Protein AF-A0A3D0P348-F1 (afdb_monomer_lite)

Sequence (142 aa):
LLILCLSVYAGIASTVIAQPTPVKPTYVEVFTAVWQTVNEKFYDPKFTGVDWKAVGERYRPQVERIRTDAEFLELMQKMLKELPVSHLHISAPRGTGQFGTGVRTYLIDGQAVVVGVPEGSDAQAKGIRIGDILLNPGDESG

Secondary structure (DSSP, 8-state):
-----------------PPPP-PPPPHHHHHHHHHHHHHHH-S-TTGGG--HHHHHHHHHHHHTT--SHHHHHHHHHHHHHTS--TT--------S---S-S-EEEEETTEEEEEE--TT-HHHHTT--TT-EE--TTTT--

Radius of gyration: 26.89 Å; chains: 1; bounding box: 55×86×54 Å

Foldseek 3Di:
DDDDDDDDPPDPPPPPPPDPDPDDDQLLVVLVVVLVCCCVPPPDVCLQVDPSVVLSVVLNVVSVVDDDPVSSQVSVQVSQVSRVDDPDHDDDPPDPPPPDQQFDWDQDPNWTFGQDHDPPGNCVVVVNDGGDTDDDPVPPDD

Structure (mmCIF, N/CA/C/O backbone):
data_AF-A0A3D0P348-F1
#
_entry.id   AF-A0A3D0P348-F1
#
loop_
_atom_site.group_PDB
_atom_site.id
_atom_site.type_symbol
_atom_site.label_atom_id
_atom_site.label_alt_id
_atom_site.label_comp_id
_atom_site.label_asym_id
_atom_site.label_entity_id
_atom_site.label_seq_id
_atom_site.pdbx_PDB_ins_code
_atom_site.Cartn_x
_atom_site.Cartn_y
_atom_site.Cartn_z
_atom_site.occupancy
_atom_site.B_iso_or_equiv
_atom_site.auth_seq_id
_atom_site.auth_comp_id
_atom_site.auth_asym_id
_atom_site.auth_atom_id
_atom_site.pdbx_PDB_model_num
ATOM 1 N N . LEU A 1 1 ? 38.044 59.466 -38.327 1.00 38.47 1 LEU A N 1
ATOM 2 C CA . LEU A 1 1 ? 36.996 58.897 -37.451 1.00 38.47 1 LEU A CA 1
ATOM 3 C C . LEU A 1 1 ? 37.394 57.462 -37.107 1.00 38.47 1 LEU A C 1
ATOM 5 O O . LEU A 1 1 ? 37.366 56.625 -37.995 1.00 38.47 1 LEU A O 1
ATOM 9 N N . LEU A 1 2 ? 37.831 57.200 -35.872 1.00 35.53 2 LEU A N 1
ATOM 10 C CA . LEU A 1 2 ? 38.192 55.870 -35.357 1.00 35.53 2 LEU A CA 1
ATOM 11 C C . LEU A 1 2 ? 37.349 55.644 -34.095 1.00 35.53 2 LEU A C 1
ATOM 13 O O . LEU A 1 2 ? 37.570 56.314 -33.090 1.00 35.53 2 LEU A O 1
ATOM 17 N N . ILE A 1 3 ? 36.342 54.772 -34.174 1.00 45.84 3 ILE A N 1
ATOM 18 C CA . ILE A 1 3 ? 35.498 54.390 -33.034 1.00 45.84 3 ILE A CA 1
ATOM 19 C C . ILE A 1 3 ? 36.077 53.090 -32.468 1.00 45.84 3 ILE A C 1
ATOM 21 O O . ILE A 1 3 ? 35.918 52.023 -33.055 1.00 45.84 3 ILE A O 1
ATOM 25 N N . LEU A 1 4 ? 36.794 53.197 -31.348 1.00 44.00 4 LEU A N 1
ATOM 26 C CA . LEU A 1 4 ? 37.248 52.063 -30.543 1.00 44.00 4 LEU A CA 1
ATOM 27 C C . LEU A 1 4 ? 36.061 51.553 -29.718 1.00 44.00 4 LEU A C 1
ATOM 29 O O . LEU A 1 4 ? 35.641 52.186 -28.753 1.00 44.00 4 LEU A O 1
ATOM 33 N N . CYS A 1 5 ? 35.506 50.417 -30.129 1.00 47.59 5 CYS A N 1
ATOM 34 C CA . CYS A 1 5 ? 34.450 49.716 -29.413 1.00 47.59 5 CYS A CA 1
ATOM 35 C C . CYS A 1 5 ? 35.105 48.783 -28.380 1.00 47.59 5 CYS A C 1
ATOM 37 O O . CYS A 1 5 ? 35.587 47.709 -28.734 1.00 47.59 5 CYS A O 1
ATOM 39 N N . LEU A 1 6 ? 35.188 49.209 -27.115 1.00 49.28 6 LEU A N 1
ATOM 40 C CA . LEU A 1 6 ? 35.625 48.350 -26.011 1.00 49.28 6 LEU A CA 1
ATOM 41 C C . LEU A 1 6 ? 34.390 47.678 -25.396 1.00 49.28 6 LEU A C 1
ATOM 43 O O . LEU A 1 6 ? 33.687 48.259 -24.572 1.00 49.28 6 LEU A O 1
ATOM 47 N N . SER A 1 7 ? 34.100 46.450 -25.814 1.00 54.34 7 SER A N 1
ATOM 48 C CA . SER A 1 7 ? 33.080 45.609 -25.190 1.00 54.34 7 SER A CA 1
ATOM 49 C C . SER A 1 7 ? 33.646 44.972 -23.920 1.00 54.34 7 SER A C 1
ATOM 51 O O . SER A 1 7 ? 34.431 44.026 -23.988 1.00 54.34 7 SER A O 1
ATOM 53 N N . VAL A 1 8 ? 33.248 45.480 -22.754 1.00 55.81 8 VAL A N 1
ATOM 54 C CA . VAL A 1 8 ? 33.482 44.810 -21.468 1.00 55.81 8 VAL A CA 1
ATOM 55 C C . VAL A 1 8 ? 32.550 43.602 -21.397 1.00 55.81 8 VAL A C 1
ATOM 57 O O . VAL A 1 8 ? 31.342 43.747 -21.231 1.00 55.81 8 VAL A O 1
ATOM 60 N N . TYR A 1 9 ? 33.103 42.400 -21.546 1.00 52.94 9 TYR A N 1
ATOM 61 C CA . TYR A 1 9 ? 32.372 41.158 -21.309 1.00 52.94 9 TYR A CA 1
ATOM 62 C C . TYR A 1 9 ? 32.375 40.879 -19.801 1.00 52.94 9 TYR A C 1
ATOM 64 O O . TYR A 1 9 ? 33.332 40.338 -19.251 1.00 52.94 9 TYR A O 1
ATOM 72 N N . ALA A 1 10 ? 31.317 41.302 -19.109 1.00 59.34 10 ALA A N 1
ATOM 73 C CA . ALA A 1 10 ? 31.067 40.886 -17.735 1.00 59.34 10 ALA A CA 1
ATOM 74 C C . ALA A 1 10 ? 30.602 39.423 -17.755 1.00 59.34 10 ALA A C 1
ATOM 76 O O . ALA A 1 10 ? 29.451 39.124 -18.070 1.00 59.34 10 ALA A O 1
ATOM 77 N N . GLY A 1 11 ? 31.522 38.500 -17.472 1.00 55.28 11 GLY A N 1
ATOM 78 C CA . GLY A 1 11 ? 31.206 37.088 -17.304 1.00 55.28 11 GLY A CA 1
ATOM 79 C C . GLY A 1 11 ? 30.288 36.894 -16.101 1.00 55.28 11 GLY A C 1
ATOM 80 O O . GLY A 1 11 ? 30.728 36.976 -14.958 1.00 55.28 11 GLY A O 1
ATOM 81 N N . ILE A 1 12 ? 29.009 36.625 -16.354 1.00 63.09 12 ILE A N 1
ATOM 82 C CA . ILE A 1 12 ? 28.095 36.079 -15.351 1.00 63.09 12 ILE A CA 1
ATOM 83 C C . ILE A 1 12 ? 28.554 34.657 -15.019 1.00 63.09 12 ILE A C 1
ATOM 85 O O . ILE A 1 12 ? 28.295 33.707 -15.757 1.00 63.09 12 ILE A O 1
ATOM 89 N N . ALA A 1 13 ? 29.277 34.509 -13.910 1.00 60.94 13 ALA A N 1
ATOM 90 C CA . ALA A 1 13 ? 29.540 33.205 -13.325 1.00 60.94 13 ALA A CA 1
ATOM 91 C C . ALA A 1 13 ? 28.189 32.596 -12.925 1.00 60.94 13 ALA A C 1
ATOM 93 O O . ALA A 1 13 ? 27.568 33.015 -11.951 1.00 60.94 13 ALA A O 1
ATOM 94 N N . SER A 1 14 ? 27.701 31.638 -13.713 1.00 60.50 14 SER A N 1
ATOM 95 C CA . SER A 1 14 ? 26.516 30.865 -13.352 1.00 60.50 14 SER A CA 1
ATOM 96 C C . SER A 1 14 ? 26.878 29.998 -12.154 1.00 60.50 14 SER A C 1
ATOM 98 O O . SER A 1 14 ? 27.567 28.989 -12.290 1.00 60.50 14 SER A O 1
ATOM 100 N N . THR A 1 15 ? 26.457 30.407 -10.960 1.00 66.88 15 THR A N 1
ATOM 101 C CA . THR A 1 15 ? 26.541 29.551 -9.781 1.00 66.88 15 THR A CA 1
ATOM 102 C C . THR A 1 15 ? 25.587 28.382 -9.989 1.00 66.88 15 THR A C 1
ATOM 104 O O . THR A 1 15 ? 24.370 28.533 -9.904 1.00 66.88 15 THR A O 1
ATOM 107 N N . VAL A 1 16 ? 26.141 27.205 -10.276 1.00 65.50 16 VAL A N 1
ATOM 108 C CA . VAL A 1 16 ? 25.404 25.945 -10.191 1.00 65.50 16 VAL A CA 1
ATOM 109 C C . VAL A 1 16 ? 25.078 25.733 -8.716 1.00 65.50 16 VAL A C 1
ATOM 111 O O . VAL A 1 16 ? 25.933 25.328 -7.932 1.00 65.50 16 VAL A O 1
ATOM 114 N N . ILE A 1 17 ? 23.849 26.054 -8.315 1.00 70.62 17 ILE A N 1
ATOM 115 C CA . ILE A 1 17 ? 23.327 25.630 -7.017 1.00 70.62 17 ILE A CA 1
ATOM 116 C C . ILE A 1 17 ? 23.205 24.110 -7.110 1.00 70.62 17 ILE A C 1
ATOM 118 O O . ILE A 1 17 ? 22.385 23.596 -7.873 1.00 70.62 17 ILE A O 1
ATOM 122 N N . ALA A 1 18 ? 24.061 23.386 -6.388 1.00 60.81 18 ALA A N 1
ATOM 123 C CA . ALA A 1 18 ? 23.933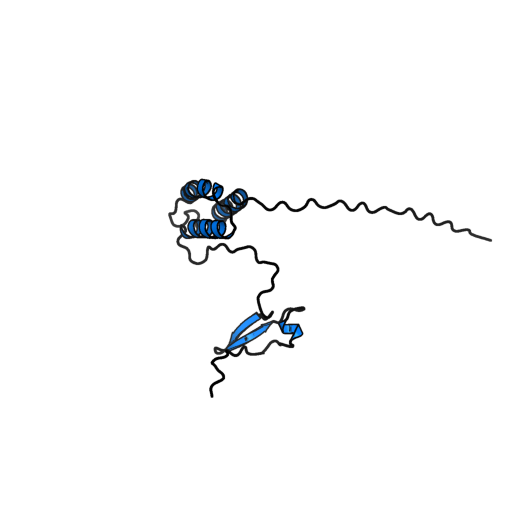 21.943 -6.253 1.00 60.81 18 ALA A CA 1
ATOM 124 C C . ALA A 1 18 ? 22.533 21.644 -5.703 1.00 60.81 18 ALA A C 1
ATOM 126 O O . ALA A 1 18 ? 22.188 22.082 -4.604 1.00 60.81 18 ALA A O 1
ATOM 127 N N . GLN A 1 19 ? 21.704 20.951 -6.485 1.00 48.75 19 GLN A N 1
ATOM 128 C CA . GLN A 1 19 ? 20.404 20.513 -5.992 1.00 48.75 19 GLN A CA 1
ATOM 129 C C . GLN A 1 19 ? 20.644 19.531 -4.836 1.00 48.75 19 GLN A C 1
ATOM 131 O O . GLN A 1 19 ? 21.493 18.643 -4.981 1.00 48.75 19 GLN A O 1
ATOM 136 N N . PRO A 1 20 ? 19.948 19.671 -3.692 1.00 62.38 20 PRO A N 1
ATOM 137 C CA . PRO A 1 20 ? 20.036 18.682 -2.630 1.00 62.38 20 PRO A CA 1
ATOM 138 C C . PRO A 1 20 ? 19.655 17.320 -3.210 1.00 62.38 20 PRO A C 1
ATOM 140 O O . PRO A 1 20 ? 18.666 17.197 -3.937 1.00 62.38 20 PRO A O 1
ATOM 143 N N . THR A 1 21 ? 20.459 16.297 -2.929 1.00 52.97 21 THR A N 1
ATOM 144 C CA . THR A 1 21 ? 20.140 14.936 -3.351 1.00 52.97 21 THR A CA 1
ATOM 145 C C . THR A 1 21 ? 18.784 14.547 -2.760 1.00 52.97 21 THR A C 1
ATOM 147 O O . THR A 1 21 ? 18.573 14.740 -1.559 1.00 52.97 21 THR A O 1
ATOM 150 N N . PRO A 1 22 ? 17.840 14.022 -3.563 1.00 65.62 22 PRO A N 1
ATOM 151 C CA . PRO A 1 22 ? 16.558 13.591 -3.032 1.00 65.62 22 PRO A CA 1
ATOM 152 C C . PRO A 1 22 ? 16.806 12.467 -2.024 1.00 65.62 22 PRO A C 1
ATOM 154 O O . PRO A 1 22 ? 17.296 11.390 -2.373 1.00 65.62 22 PRO A O 1
ATOM 157 N N . VAL A 1 23 ? 16.504 12.739 -0.756 1.00 75.69 23 VAL A N 1
ATOM 158 C CA . VAL A 1 23 ? 16.551 11.739 0.310 1.00 75.69 23 VAL A CA 1
ATOM 159 C C . VAL A 1 23 ? 15.461 10.716 0.011 1.00 75.69 23 VAL A C 1
ATOM 161 O O . VAL A 1 23 ? 14.298 11.076 -0.173 1.00 75.69 23 VAL A O 1
ATOM 164 N N . LYS A 1 24 ? 15.832 9.435 -0.079 1.00 79.00 24 LYS A N 1
ATOM 165 C CA . LYS A 1 24 ? 14.839 8.366 -0.214 1.00 79.00 24 LYS A CA 1
ATOM 166 C C . LYS A 1 24 ? 13.970 8.342 1.050 1.00 79.00 24 LYS A C 1
ATOM 168 O O . LYS A 1 24 ? 14.544 8.313 2.139 1.00 79.00 24 LYS A O 1
ATOM 173 N N . PRO A 1 25 ? 12.633 8.326 0.924 1.00 86.06 25 PRO A N 1
ATOM 174 C CA . PRO A 1 25 ? 11.764 8.231 2.086 1.00 86.06 25 PRO A CA 1
ATOM 175 C C . PRO A 1 25 ? 11.977 6.891 2.794 1.00 86.06 25 PRO A C 1
ATOM 177 O O . PRO A 1 25 ? 12.250 5.863 2.168 1.00 86.06 25 PRO A O 1
ATOM 180 N N . THR A 1 26 ? 11.834 6.906 4.110 1.00 93.56 26 THR A N 1
ATOM 181 C CA . THR A 1 26 ? 11.815 5.709 4.947 1.00 93.56 26 THR A CA 1
ATOM 182 C C . THR A 1 26 ? 10.554 4.882 4.687 1.00 93.56 26 THR A C 1
ATOM 184 O O . THR A 1 26 ? 9.522 5.400 4.253 1.00 93.56 26 THR A O 1
ATOM 187 N N . TYR A 1 27 ? 10.582 3.590 5.027 1.00 94.56 27 TYR A N 1
ATOM 188 C CA . TYR A 1 27 ? 9.390 2.741 4.924 1.00 94.56 27 TYR A CA 1
ATOM 189 C C . TYR A 1 27 ? 8.211 3.256 5.759 1.00 94.56 27 TYR A C 1
ATOM 191 O O . TYR A 1 27 ? 7.065 3.117 5.341 1.00 94.56 27 TYR A O 1
ATOM 199 N N . VAL A 1 28 ? 8.474 3.888 6.907 1.00 96.19 28 VAL A N 1
ATOM 200 C CA . VAL A 1 28 ? 7.432 4.476 7.765 1.00 96.19 28 VAL A CA 1
ATOM 201 C C . VAL A 1 28 ? 6.748 5.656 7.075 1.00 96.19 28 VAL A C 1
ATOM 203 O O . VAL A 1 28 ? 5.520 5.766 7.117 1.00 96.19 28 VAL A O 1
ATOM 206 N N . GLU A 1 29 ? 7.513 6.514 6.400 1.00 94.00 29 GLU A N 1
ATOM 207 C CA . GLU A 1 29 ? 6.964 7.635 5.629 1.00 94.00 29 GLU A CA 1
ATOM 208 C C . GLU A 1 29 ? 6.128 7.136 4.446 1.00 94.00 29 GLU A C 1
ATOM 210 O O . GLU A 1 29 ? 5.002 7.597 4.255 1.00 94.00 29 GLU A O 1
ATOM 215 N N . VAL A 1 30 ? 6.624 6.139 3.701 1.00 94.12 30 VAL A N 1
ATOM 216 C CA . VAL A 1 30 ? 5.879 5.551 2.575 1.00 94.12 30 VAL A CA 1
ATOM 217 C C . VAL A 1 30 ? 4.602 4.857 3.059 1.00 94.12 30 VAL A C 1
ATOM 219 O O . VAL A 1 30 ? 3.538 5.070 2.480 1.00 94.12 30 VAL A O 1
ATOM 222 N N . PHE A 1 31 ? 4.672 4.073 4.138 1.00 97.00 31 PHE A N 1
ATOM 223 C CA . PHE A 1 31 ? 3.496 3.460 4.761 1.00 97.00 31 PHE A CA 1
ATOM 224 C C . PHE A 1 31 ? 2.452 4.512 5.137 1.00 97.00 31 PHE A C 1
ATOM 226 O O . PHE A 1 31 ? 1.280 4.368 4.791 1.00 97.00 31 PHE A O 1
ATOM 233 N N . THR A 1 32 ? 2.881 5.579 5.817 1.00 97.19 32 THR A N 1
ATOM 234 C CA . THR A 1 32 ? 1.989 6.649 6.278 1.00 97.19 32 THR A CA 1
ATOM 235 C C . THR A 1 32 ? 1.298 7.316 5.096 1.00 97.19 32 THR A C 1
ATOM 237 O O . THR A 1 32 ? 0.076 7.462 5.108 1.00 97.19 32 THR A O 1
ATOM 240 N N . ALA A 1 33 ? 2.057 7.637 4.046 1.00 95.56 33 ALA A N 1
ATOM 241 C CA . ALA A 1 33 ? 1.522 8.234 2.832 1.00 95.56 33 ALA A CA 1
ATOM 242 C C . ALA A 1 33 ? 0.499 7.321 2.140 1.00 95.56 33 ALA A C 1
ATOM 244 O O . ALA A 1 33 ? -0.578 7.785 1.764 1.00 95.56 33 ALA A O 1
ATOM 245 N N . VAL A 1 34 ? 0.787 6.022 1.999 1.00 95.38 34 VAL A N 1
ATOM 246 C CA . VAL A 1 34 ? -0.148 5.077 1.368 1.00 95.38 34 VAL A CA 1
ATOM 247 C C . VAL A 1 34 ? -1.407 4.897 2.215 1.00 95.38 34 VAL A C 1
ATOM 249 O O . VAL A 1 34 ? -2.510 4.988 1.679 1.00 95.38 34 VAL A O 1
ATOM 252 N N . TRP A 1 35 ? -1.269 4.683 3.526 1.00 97.25 35 TRP A N 1
ATOM 253 C CA . TRP A 1 35 ? -2.416 4.515 4.421 1.00 97.25 35 TRP A CA 1
ATOM 254 C C . TRP A 1 35 ? -3.332 5.746 4.404 1.00 97.25 35 TRP A C 1
ATOM 256 O O . TRP A 1 35 ? -4.552 5.601 4.291 1.00 97.25 35 TRP A O 1
ATOM 266 N N . GLN A 1 36 ? -2.748 6.949 4.435 1.00 97.06 36 GLN A N 1
ATOM 267 C CA . GLN A 1 36 ? -3.487 8.207 4.346 1.00 97.06 36 GLN A CA 1
ATOM 268 C C . GLN A 1 36 ? -4.128 8.395 2.966 1.00 97.06 36 GLN A C 1
ATOM 270 O O . GLN A 1 36 ? -5.285 8.795 2.880 1.00 97.06 36 GLN A O 1
ATOM 275 N N . THR A 1 37 ? -3.424 8.044 1.888 1.00 95.44 37 THR A N 1
ATOM 276 C CA . THR A 1 37 ? -3.976 8.116 0.527 1.00 95.44 37 THR A CA 1
ATOM 277 C C . THR A 1 37 ? -5.212 7.236 0.396 1.00 95.44 37 THR A C 1
ATOM 279 O O . THR A 1 37 ? -6.231 7.687 -0.119 1.00 95.44 37 THR A O 1
ATOM 282 N N . VAL A 1 38 ? -5.162 6.000 0.901 1.00 94.94 38 VAL A N 1
ATOM 283 C CA . VAL A 1 38 ? -6.342 5.126 0.934 1.00 94.94 38 VAL A CA 1
ATOM 284 C C . VAL A 1 38 ? -7.428 5.749 1.810 1.00 94.94 38 VAL A C 1
ATOM 286 O O . VAL A 1 38 ? -8.569 5.839 1.376 1.00 94.94 38 VAL A O 1
ATOM 289 N N . ASN A 1 39 ? -7.078 6.270 2.988 1.00 95.81 39 ASN A N 1
ATOM 290 C CA . ASN A 1 39 ? -8.043 6.906 3.883 1.00 95.81 39 ASN A CA 1
ATOM 291 C C . ASN A 1 39 ? -8.799 8.082 3.227 1.00 95.81 39 ASN A C 1
ATOM 293 O O . ASN A 1 39 ? -9.980 8.282 3.487 1.00 95.81 39 ASN A O 1
ATOM 297 N N . GLU A 1 40 ? -8.124 8.864 2.386 1.00 95.50 40 GLU A N 1
ATOM 298 C CA . GLU A 1 40 ? -8.686 10.061 1.750 1.00 95.50 40 GLU A CA 1
ATOM 299 C C . GLU A 1 40 ? -9.338 9.802 0.387 1.00 95.50 40 GLU A C 1
ATOM 301 O O . GLU A 1 40 ? -10.195 10.578 -0.037 1.00 95.50 40 GLU A O 1
ATOM 306 N N . LYS A 1 41 ? -8.879 8.779 -0.344 1.00 93.81 41 LYS A N 1
ATOM 307 C CA . LYS A 1 41 ? -9.225 8.569 -1.761 1.00 93.81 41 LYS A CA 1
ATOM 308 C C . LYS A 1 41 ? -9.990 7.280 -2.028 1.00 93.81 41 LYS A C 1
ATOM 310 O O . LYS A 1 41 ? -10.409 7.070 -3.166 1.00 93.81 41 LYS A O 1
ATOM 315 N N . PHE A 1 42 ? -10.160 6.408 -1.037 1.00 93.25 42 PHE A N 1
ATOM 316 C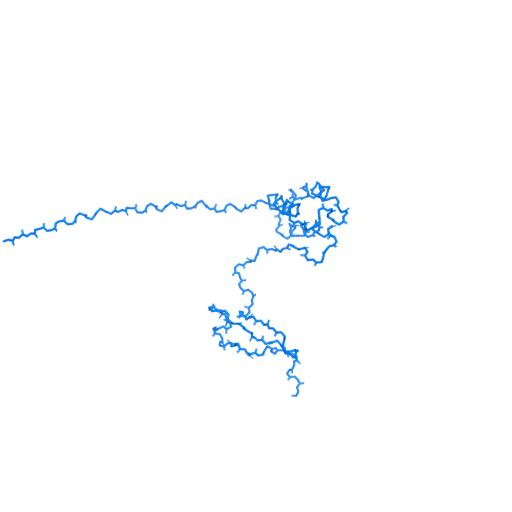 CA . PHE A 1 42 ? -10.957 5.201 -1.222 1.00 93.25 42 PHE A CA 1
ATOM 317 C C . PHE A 1 42 ? -12.420 5.564 -1.513 1.00 93.25 42 PHE A C 1
ATOM 319 O O . PHE A 1 42 ? -12.990 6.455 -0.888 1.00 93.25 42 PHE A O 1
ATOM 326 N N . TYR A 1 43 ? -13.013 4.902 -2.508 1.00 89.94 43 TYR A N 1
ATOM 327 C CA . TYR A 1 43 ? -14.302 5.310 -3.079 1.00 89.94 43 TYR A CA 1
ATOM 328 C C . TYR A 1 43 ? -15.483 5.117 -2.117 1.00 89.94 43 TYR A C 1
ATOM 330 O O . TYR A 1 43 ? -16.470 5.846 -2.202 1.00 89.94 43 TYR A O 1
ATOM 338 N N . ASP A 1 44 ? -15.399 4.121 -1.232 1.00 91.75 44 ASP A N 1
ATOM 339 C CA . ASP A 1 44 ? -16.416 3.841 -0.227 1.00 91.75 44 ASP A CA 1
ATOM 340 C C . ASP A 1 44 ? -15.961 4.398 1.129 1.00 91.75 44 ASP A C 1
ATOM 342 O O . ASP A 1 44 ? -15.047 3.838 1.735 1.00 91.75 44 ASP A O 1
ATOM 346 N N . PRO A 1 45 ? -16.610 5.444 1.668 1.00 91.00 45 PRO A N 1
ATOM 347 C CA . PRO A 1 45 ? -16.226 6.030 2.952 1.00 91.00 45 PRO A CA 1
ATOM 348 C C . PRO A 1 45 ? -16.370 5.061 4.136 1.00 91.00 45 PRO A C 1
ATOM 350 O O . PRO A 1 45 ? -15.841 5.331 5.212 1.00 91.00 45 PRO A O 1
ATOM 353 N N . LYS A 1 46 ? -17.089 3.9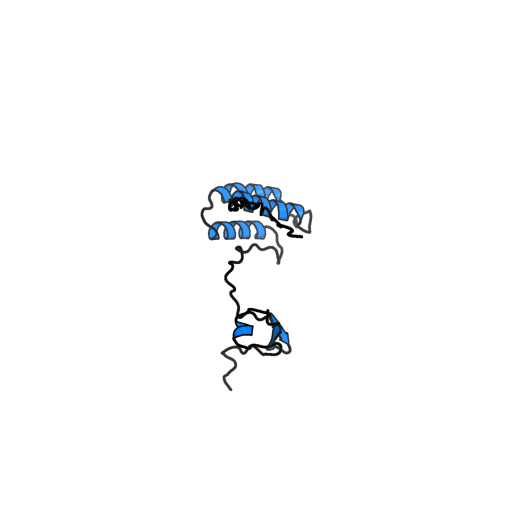42 3.970 1.00 92.12 46 LYS A N 1
ATOM 354 C CA . LYS A 1 46 ? -17.204 2.887 4.987 1.00 92.12 46 LYS A CA 1
ATOM 355 C C . LYS A 1 46 ? -16.149 1.795 4.841 1.00 92.12 46 LYS A C 1
ATOM 357 O O . LYS A 1 46 ? -16.200 0.829 5.599 1.00 92.12 46 LYS A O 1
ATOM 362 N N . PHE A 1 47 ? -15.247 1.904 3.864 1.00 94.12 47 PHE A N 1
ATOM 363 C CA . PHE A 1 47 ? -14.220 0.903 3.577 1.00 94.12 47 PHE A CA 1
ATOM 364 C C . PHE A 1 47 ? -14.796 -0.513 3.463 1.00 94.12 47 PHE A C 1
ATOM 366 O O . PHE A 1 47 ? -14.207 -1.477 3.947 1.00 94.12 47 PHE A O 1
ATOM 373 N N . THR A 1 48 ? -15.990 -0.661 2.880 1.00 92.12 48 THR A N 1
ATOM 374 C CA . THR A 1 48 ? -16.722 -1.934 2.774 1.00 92.12 48 THR A CA 1
ATOM 375 C C . THR A 1 48 ? -16.978 -2.634 4.121 1.00 92.12 48 THR A C 1
ATOM 377 O O . THR A 1 48 ? -17.111 -3.853 4.185 1.00 92.12 48 THR A O 1
ATOM 380 N N . GLY A 1 49 ? -17.058 -1.863 5.212 1.00 93.25 49 GLY A N 1
ATOM 381 C CA . GLY A 1 49 ? -17.252 -2.359 6.579 1.00 93.25 49 GLY A CA 1
ATOM 382 C C . GLY A 1 49 ? -15.957 -2.638 7.349 1.00 93.25 49 GLY A C 1
ATOM 383 O O . GLY A 1 49 ? -16.023 -3.082 8.494 1.00 93.25 49 GLY A O 1
ATOM 384 N N . VAL A 1 50 ? -14.791 -2.374 6.756 1.00 96.44 50 VAL A N 1
ATOM 385 C CA . VAL A 1 50 ? -13.483 -2.539 7.401 1.00 96.44 50 VAL A CA 1
ATOM 386 C C . VAL A 1 50 ? -13.149 -1.304 8.235 1.00 96.44 50 VAL A C 1
ATOM 388 O O . VAL A 1 50 ? -13.239 -0.175 7.760 1.00 96.44 50 VAL A O 1
ATOM 391 N N . ASP A 1 51 ? -12.689 -1.495 9.472 1.00 96.88 51 ASP A N 1
ATOM 392 C CA . ASP A 1 51 ? -12.121 -0.398 10.261 1.00 96.88 51 ASP A CA 1
ATOM 393 C C . ASP A 1 51 ? -10.704 -0.075 9.763 1.00 96.88 51 ASP A C 1
ATOM 395 O O . ASP A 1 51 ? -9.699 -0.627 10.224 1.00 96.88 51 ASP A O 1
ATOM 399 N N . TRP A 1 52 ? -10.622 0.826 8.782 1.00 97.19 52 TRP A N 1
ATOM 400 C CA . TRP A 1 52 ? -9.352 1.223 8.174 1.00 97.19 52 TRP A CA 1
ATOM 401 C C . TRP A 1 52 ? -8.381 1.877 9.165 1.00 97.19 52 TRP A C 1
ATOM 403 O O . TRP A 1 52 ? -7.156 1.764 9.024 1.00 97.19 52 TRP A O 1
ATOM 413 N N . LYS A 1 53 ? -8.911 2.518 10.212 1.00 97.38 53 LYS A N 1
ATOM 414 C CA . LYS A 1 53 ? -8.097 3.099 11.276 1.00 97.38 53 LYS A CA 1
ATOM 415 C C . LYS A 1 53 ? -7.431 2.002 12.100 1.00 97.38 53 LYS A C 1
ATOM 417 O O . LYS A 1 53 ? -6.208 2.021 12.250 1.00 97.38 53 LYS A O 1
ATOM 422 N N . ALA A 1 54 ? -8.202 1.010 12.539 1.00 97.94 54 ALA A N 1
ATOM 423 C CA . ALA A 1 54 ? -7.668 -0.146 13.254 1.00 97.94 54 ALA A CA 1
ATOM 424 C C . ALA A 1 54 ? -6.672 -0.949 12.395 1.00 97.94 54 ALA A C 1
ATOM 426 O O . ALA A 1 54 ? -5.676 -1.461 12.909 1.00 97.94 54 ALA A O 1
ATOM 427 N N . VAL A 1 55 ? -6.883 -1.039 11.075 1.00 97.94 55 VAL A N 1
ATOM 428 C CA . VAL A 1 55 ? -5.886 -1.617 10.154 1.00 97.94 55 VAL A CA 1
ATOM 429 C C . VAL A 1 55 ? -4.567 -0.841 10.240 1.00 97.94 55 VAL A C 1
ATOM 431 O O . VAL A 1 55 ? -3.528 -1.442 10.505 1.00 97.94 55 VAL A O 1
ATOM 434 N N . GLY A 1 56 ? -4.589 0.487 10.107 1.00 97.19 56 GLY A N 1
ATOM 435 C CA . GLY A 1 56 ? -3.378 1.309 10.216 1.00 97.19 56 GLY A CA 1
ATOM 436 C C . GLY A 1 56 ? -2.638 1.128 11.545 1.00 97.19 56 GLY A C 1
ATOM 437 O O . GLY A 1 56 ? -1.415 0.975 11.556 1.00 97.19 56 GLY A O 1
ATOM 438 N N . GLU A 1 57 ? -3.371 1.083 12.659 1.00 97.81 57 GLU A N 1
ATOM 439 C CA . GLU A 1 57 ? -2.816 0.881 14.005 1.00 97.81 57 GLU A CA 1
ATOM 440 C C . GLU A 1 57 ? -2.145 -0.494 14.169 1.00 97.81 57 GLU A C 1
ATOM 442 O O . GLU A 1 57 ? -1.075 -0.586 14.773 1.00 97.81 57 GLU A O 1
ATOM 447 N N . ARG A 1 58 ? -2.710 -1.556 13.574 1.00 98.06 58 ARG A N 1
ATOM 448 C CA . ARG A 1 58 ? -2.126 -2.911 13.607 1.00 98.06 58 ARG A CA 1
ATOM 449 C C . ARG A 1 58 ? -0.843 -3.032 12.783 1.00 98.06 58 ARG A C 1
ATOM 451 O O . ARG A 1 58 ? 0.068 -3.765 13.174 1.00 98.06 58 ARG A O 1
ATOM 458 N N . TYR A 1 59 ? -0.771 -2.360 11.634 1.00 98.06 59 TYR A N 1
ATOM 459 C CA . TYR A 1 59 ? 0.346 -2.518 10.692 1.00 98.06 59 TYR A CA 1
ATOM 460 C C . TYR A 1 59 ? 1.503 -1.543 10.953 1.00 98.06 59 TYR A C 1
ATOM 462 O O . TYR A 1 59 ? 2.655 -1.904 10.713 1.00 98.06 59 TYR A O 1
ATOM 470 N N . ARG A 1 60 ? 1.243 -0.355 11.516 1.00 97.00 60 ARG A N 1
ATOM 471 C CA . ARG A 1 60 ? 2.274 0.659 11.806 1.00 97.00 60 ARG A CA 1
ATOM 472 C C . ARG A 1 60 ? 3.497 0.126 12.580 1.00 97.00 60 ARG A C 1
ATOM 474 O O . ARG A 1 60 ? 4.603 0.307 12.075 1.00 97.00 60 ARG A O 1
ATOM 481 N N . PRO A 1 61 ? 3.362 -0.585 13.720 1.00 97.38 61 PRO A N 1
ATOM 482 C CA . PRO A 1 61 ? 4.529 -1.104 14.445 1.00 97.38 61 PRO A CA 1
ATOM 483 C C . PRO A 1 61 ? 5.271 -2.229 13.701 1.00 97.38 61 PRO A C 1
ATOM 485 O O . PRO A 1 61 ? 6.409 -2.552 14.036 1.00 97.38 61 PRO A O 1
ATOM 488 N N . GLN A 1 62 ? 4.651 -2.856 12.695 1.00 97.81 62 GLN A N 1
ATOM 489 C CA . GLN A 1 62 ? 5.303 -3.895 11.891 1.00 97.81 62 GLN A CA 1
ATOM 490 C C . GLN A 1 62 ? 6.282 -3.278 10.885 1.00 97.81 62 GLN A C 1
ATOM 492 O O . GLN A 1 62 ? 7.356 -3.836 10.668 1.00 97.81 62 GLN A O 1
ATOM 497 N N . VAL A 1 63 ? 5.953 -2.101 10.336 1.00 96.25 63 VAL A N 1
ATOM 498 C CA . VAL A 1 63 ? 6.800 -1.368 9.376 1.00 96.25 63 VAL A CA 1
ATOM 499 C C . VAL A 1 63 ? 8.155 -1.003 9.981 1.00 96.25 63 VAL A C 1
ATOM 501 O O . VAL A 1 63 ? 9.174 -1.059 9.299 1.00 96.25 63 VAL A O 1
ATOM 504 N N . GLU A 1 64 ? 8.201 -0.700 11.279 1.00 94.00 64 GLU A N 1
ATOM 505 C CA . GLU A 1 64 ? 9.435 -0.332 11.992 1.00 94.00 64 GLU A CA 1
ATOM 506 C C . GLU A 1 64 ? 10.486 -1.455 12.013 1.00 94.00 64 GLU A C 1
ATOM 508 O O . GLU A 1 64 ? 11.682 -1.207 12.206 1.00 94.00 64 GLU A O 1
ATOM 513 N N . ARG A 1 65 ? 10.059 -2.704 11.796 1.00 95.06 65 ARG A N 1
ATOM 514 C CA . ARG A 1 65 ? 10.927 -3.891 11.783 1.00 95.06 65 ARG A CA 1
ATOM 515 C C . ARG A 1 65 ? 11.427 -4.253 10.387 1.00 95.06 65 ARG A C 1
ATOM 517 O O . ARG A 1 65 ? 12.341 -5.061 10.282 1.00 95.06 65 ARG A O 1
ATOM 524 N N . ILE A 1 66 ? 10.864 -3.645 9.346 1.00 93.44 66 ILE A N 1
ATOM 525 C CA . ILE A 1 66 ? 11.185 -3.936 7.949 1.00 93.44 66 ILE A CA 1
ATOM 526 C C . ILE A 1 66 ? 12.579 -3.414 7.605 1.00 93.44 66 ILE A C 1
ATOM 528 O O . ILE A 1 66 ? 12.973 -2.321 8.031 1.00 93.44 66 ILE A O 1
ATOM 532 N N . ARG A 1 67 ? 13.343 -4.207 6.852 1.00 91.00 67 ARG A N 1
ATOM 533 C CA . ARG A 1 67 ? 14.716 -3.871 6.445 1.00 91.00 67 ARG A CA 1
ATOM 534 C C . ARG A 1 67 ? 14.926 -3.956 4.938 1.00 91.00 67 ARG A C 1
ATOM 536 O O . ARG A 1 67 ? 15.955 -3.482 4.464 1.00 91.00 67 ARG A O 1
ATOM 543 N N . THR A 1 68 ? 13.972 -4.518 4.197 1.00 87.81 68 THR A N 1
ATOM 544 C CA . THR A 1 68 ? 14.085 -4.708 2.747 1.00 87.81 68 THR A CA 1
ATOM 545 C C . THR A 1 68 ? 12.829 -4.281 1.988 1.00 87.81 68 THR A C 1
ATOM 547 O O . THR A 1 68 ? 11.717 -4.292 2.520 1.00 87.81 68 THR A O 1
ATOM 550 N N . ASP A 1 69 ? 12.999 -3.956 0.701 1.00 86.75 69 ASP A N 1
ATOM 551 C CA . ASP A 1 69 ? 11.892 -3.568 -0.181 1.00 86.75 69 ASP A CA 1
ATOM 552 C C . ASP A 1 69 ? 10.892 -4.715 -0.379 1.00 86.75 69 ASP A C 1
ATOM 554 O O . ASP A 1 69 ? 9.689 -4.479 -0.470 1.00 86.75 69 ASP A O 1
ATOM 558 N N . ALA A 1 70 ? 11.374 -5.961 -0.419 1.00 85.38 70 ALA A N 1
ATOM 559 C CA . ALA A 1 70 ? 10.528 -7.143 -0.560 1.00 85.38 70 ALA A CA 1
ATOM 560 C C . ALA A 1 70 ? 9.603 -7.316 0.655 1.00 85.38 70 ALA A C 1
ATOM 562 O O . ALA A 1 70 ? 8.387 -7.408 0.494 1.00 85.38 70 ALA A O 1
ATOM 563 N N . GLU A 1 71 ? 10.162 -7.261 1.867 1.00 90.56 71 GLU A N 1
ATOM 564 C CA . GLU A 1 71 ? 9.391 -7.304 3.114 1.00 90.56 71 GLU A CA 1
ATOM 565 C C . GLU A 1 71 ? 8.378 -6.152 3.192 1.00 90.56 71 GLU A C 1
ATOM 567 O O . GLU A 1 71 ? 7.231 -6.353 3.598 1.00 90.56 71 GLU A O 1
ATOM 572 N N . PHE A 1 72 ? 8.780 -4.946 2.770 1.00 93.94 72 PHE A N 1
ATOM 573 C CA . PHE A 1 72 ? 7.887 -3.7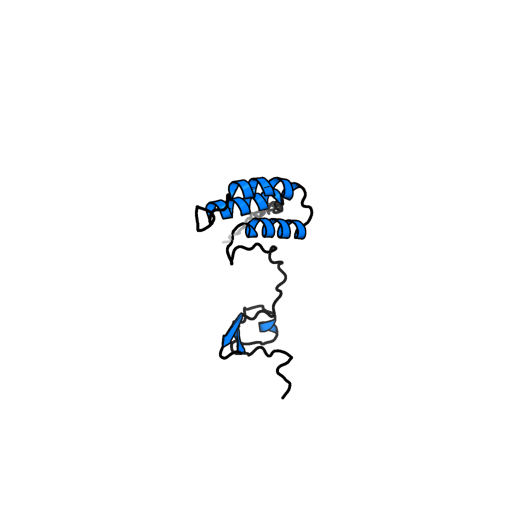91 2.732 1.00 93.94 72 PHE A CA 1
ATOM 574 C C . PHE A 1 72 ? 6.707 -4.022 1.783 1.00 93.94 72 PHE A C 1
ATOM 576 O O . PHE A 1 72 ? 5.553 -3.823 2.166 1.00 93.94 72 PHE A O 1
ATOM 583 N N . LEU A 1 73 ? 6.976 -4.473 0.556 1.00 91.50 73 LEU A N 1
ATOM 584 C CA . LEU A 1 73 ? 5.941 -4.739 -0.442 1.00 91.50 73 LEU A CA 1
ATOM 585 C C . LEU A 1 73 ? 4.979 -5.833 0.017 1.00 91.50 73 LEU A C 1
ATOM 587 O O . LEU A 1 73 ? 3.770 -5.675 -0.150 1.00 91.50 73 LEU A O 1
ATOM 591 N N . GLU A 1 74 ? 5.480 -6.902 0.632 1.00 94.06 74 GLU A N 1
ATOM 592 C CA . GLU A 1 74 ? 4.631 -7.948 1.202 1.00 94.06 74 GLU A CA 1
ATOM 593 C C . GLU A 1 74 ? 3.729 -7.415 2.318 1.00 94.06 74 GLU A C 1
ATOM 595 O O . GLU A 1 74 ? 2.530 -7.708 2.332 1.00 94.06 74 GLU A O 1
ATOM 600 N N . LEU A 1 75 ? 4.279 -6.623 3.244 1.00 95.81 75 LEU A N 1
ATOM 601 C CA . LEU A 1 75 ? 3.514 -6.032 4.342 1.00 95.81 75 LEU A CA 1
ATOM 602 C C . LEU A 1 75 ? 2.421 -5.094 3.815 1.00 95.81 75 LEU A C 1
ATOM 604 O O . LEU A 1 75 ? 1.268 -5.179 4.241 1.00 95.81 75 LEU A O 1
ATOM 608 N N . MET A 1 76 ? 2.762 -4.241 2.848 1.00 95.44 76 MET A N 1
ATOM 609 C CA . MET A 1 76 ? 1.816 -3.319 2.224 1.00 95.44 76 MET A CA 1
ATOM 610 C C . MET A 1 76 ? 0.723 -4.059 1.448 1.00 95.44 76 MET A C 1
ATOM 612 O O . MET A 1 76 ? -0.450 -3.709 1.560 1.00 95.44 76 MET A O 1
ATOM 616 N N . GLN A 1 77 ? 1.068 -5.114 0.704 1.00 93.56 77 GLN A N 1
ATOM 617 C CA . GLN A 1 77 ? 0.076 -5.947 0.019 1.00 93.56 77 GLN A CA 1
ATOM 618 C C . GLN A 1 77 ? -0.866 -6.640 1.007 1.00 93.56 77 GLN A C 1
ATOM 620 O O . GLN A 1 77 ? -2.064 -6.705 0.744 1.00 93.56 77 GLN A O 1
ATOM 625 N N . LYS A 1 78 ? -0.353 -7.138 2.140 1.00 95.75 78 LYS A N 1
ATOM 626 C CA . LYS A 1 78 ? -1.185 -7.723 3.204 1.00 95.75 78 LYS A CA 1
ATOM 627 C C . LYS A 1 78 ? -2.173 -6.698 3.761 1.00 95.75 78 LYS A C 1
ATOM 629 O O . LYS A 1 78 ? -3.362 -6.987 3.800 1.00 95.75 78 LYS A O 1
ATOM 634 N N . MET A 1 79 ? -1.705 -5.490 4.085 1.00 96.75 79 MET A N 1
ATOM 635 C CA . MET A 1 79 ? -2.562 -4.405 4.574 1.00 96.75 79 MET A CA 1
ATOM 636 C C . MET A 1 79 ? -3.672 -4.050 3.574 1.00 96.75 79 MET A C 1
ATOM 638 O O . MET A 1 79 ? -4.832 -3.933 3.953 1.00 96.75 79 MET A O 1
ATOM 642 N N . LEU A 1 80 ? -3.331 -3.885 2.292 1.00 94.75 80 LEU A N 1
ATOM 643 C CA . LEU A 1 80 ? -4.301 -3.497 1.263 1.00 94.75 80 LEU A CA 1
ATOM 644 C C . LEU A 1 80 ? -5.328 -4.603 0.972 1.00 94.75 80 LEU A C 1
ATOM 646 O O . LEU A 1 80 ? -6.473 -4.286 0.670 1.00 94.75 80 LEU A O 1
ATOM 650 N N . LYS A 1 81 ? -4.952 -5.882 1.113 1.00 94.62 81 LYS A N 1
ATOM 651 C CA . LYS A 1 81 ? -5.859 -7.034 0.951 1.00 94.62 81 LYS A CA 1
ATOM 652 C C . LYS A 1 81 ? -6.914 -7.158 2.052 1.00 94.62 81 LYS A C 1
ATOM 654 O O . LYS A 1 81 ? -7.865 -7.912 1.875 1.00 94.62 81 LYS A O 1
ATOM 659 N N . GLU A 1 82 ? -6.771 -6.438 3.165 1.00 95.00 82 GLU A N 1
ATOM 660 C CA . GLU A 1 82 ? -7.832 -6.353 4.179 1.00 95.00 82 GLU A CA 1
ATOM 661 C C . GLU A 1 82 ? -9.063 -5.616 3.632 1.00 95.00 82 GLU A C 1
ATOM 663 O O . GLU A 1 82 ? -10.161 -5.814 4.140 1.00 95.00 82 GLU A O 1
ATOM 668 N N . LEU A 1 83 ? -8.901 -4.813 2.572 1.00 92.62 83 LEU A N 1
ATOM 669 C CA . LEU A 1 83 ? -10.008 -4.250 1.810 1.00 92.62 83 LEU A CA 1
ATOM 670 C C . LEU A 1 83 ? -10.435 -5.254 0.716 1.00 92.62 83 LEU A C 1
ATOM 672 O O . LEU A 1 83 ? -9.649 -5.527 -0.194 1.00 92.62 83 LEU A O 1
ATOM 676 N N . PRO A 1 84 ? -11.665 -5.801 0.754 1.00 87.69 84 PRO A N 1
ATOM 677 C CA . PRO A 1 84 ? -12.153 -6.832 -0.167 1.00 87.69 84 PRO A CA 1
ATOM 678 C C . PRO A 1 84 ? -12.507 -6.277 -1.564 1.00 87.69 84 PRO A C 1
ATOM 680 O O . PRO A 1 84 ? -13.656 -6.332 -2.003 1.00 87.69 84 PRO A O 1
ATOM 683 N N . VAL A 1 85 ? -11.519 -5.741 -2.288 1.00 85.69 85 VAL A N 1
ATOM 684 C CA . VAL A 1 85 ? -11.678 -5.148 -3.630 1.00 85.69 85 VAL A CA 1
ATOM 685 C C . VAL A 1 85 ? -10.637 -5.673 -4.622 1.00 85.69 85 VAL A C 1
ATOM 687 O O . VAL A 1 85 ? -9.499 -5.963 -4.267 1.00 85.69 85 VAL A O 1
ATOM 690 N N . SER A 1 86 ? -11.011 -5.781 -5.901 1.00 74.88 86 SER A N 1
ATOM 691 C CA . SER A 1 86 ? -10.217 -6.487 -6.923 1.00 74.88 86 SER A CA 1
ATOM 692 C C . SER A 1 86 ? -9.075 -5.685 -7.565 1.00 74.88 86 SER A C 1
ATOM 694 O O . SER A 1 86 ? -8.271 -6.268 -8.284 1.00 74.88 86 SER A O 1
ATOM 696 N N . HIS A 1 87 ? -8.967 -4.376 -7.321 1.00 83.12 87 HIS A N 1
ATOM 697 C CA . HIS A 1 87 ? -8.027 -3.497 -8.042 1.00 83.12 87 HIS A CA 1
ATOM 698 C C . HIS A 1 87 ? -7.176 -2.604 -7.127 1.00 83.12 87 HIS A C 1
ATOM 700 O O . HIS A 1 87 ? -6.631 -1.596 -7.572 1.00 83.12 87 HIS A O 1
ATOM 706 N N . LEU A 1 88 ? -7.044 -2.962 -5.848 1.00 85.75 88 LEU A N 1
ATOM 707 C CA . LEU A 1 88 ? -6.178 -2.247 -4.914 1.00 85.75 88 LEU A CA 1
ATOM 708 C C . LEU A 1 88 ? -4.876 -3.024 -4.713 1.00 85.75 88 LEU A C 1
ATOM 710 O O . LEU A 1 88 ? -4.838 -4.036 -4.017 1.00 85.75 88 LEU A O 1
ATOM 714 N N . HIS A 1 89 ? -3.800 -2.552 -5.337 1.00 83.50 89 HIS A N 1
ATOM 715 C CA . HIS A 1 89 ? -2.483 -3.172 -5.234 1.00 83.50 89 HIS A CA 1
ATOM 716 C C . HIS A 1 89 ? -1.376 -2.123 -5.117 1.00 83.50 89 HIS A C 1
ATOM 718 O O . HIS A 1 89 ? -1.538 -0.964 -5.495 1.00 83.50 89 HIS A O 1
ATOM 724 N N . ILE A 1 90 ? -0.214 -2.562 -4.641 1.00 85.62 90 ILE A N 1
ATOM 725 C CA . ILE A 1 90 ? 1.021 -1.781 -4.619 1.00 85.62 90 ILE A CA 1
ATOM 726 C C . ILE A 1 90 ? 2.089 -2.533 -5.408 1.00 85.62 90 ILE A C 1
ATOM 728 O O . ILE A 1 90 ? 2.185 -3.758 -5.328 1.00 85.62 90 ILE A O 1
ATOM 732 N N . SER A 1 91 ? 2.877 -1.804 -6.188 1.00 79.25 91 SER A N 1
ATOM 733 C CA . SER A 1 91 ? 4.005 -2.347 -6.941 1.00 79.25 91 SER A CA 1
ATOM 734 C C . SER A 1 91 ? 5.293 -1.664 -6.510 1.00 79.25 91 SER A C 1
ATOM 736 O O . SER A 1 91 ? 5.271 -0.500 -6.104 1.00 79.25 91 SER A O 1
ATOM 738 N N . ALA A 1 92 ? 6.417 -2.365 -6.660 1.00 75.19 92 ALA A N 1
ATOM 739 C CA . ALA A 1 92 ? 7.727 -1.737 -6.571 1.00 75.19 92 ALA A CA 1
ATOM 740 C C . ALA A 1 92 ? 7.796 -0.523 -7.519 1.00 75.19 92 ALA A C 1
ATOM 742 O O . ALA A 1 92 ? 7.122 -0.525 -8.563 1.00 75.19 92 ALA A O 1
ATOM 743 N N . PRO A 1 93 ? 8.610 0.500 -7.201 1.00 67.25 93 PRO A N 1
ATOM 744 C CA . PRO A 1 93 ? 8.943 1.531 -8.169 1.00 67.25 93 PRO A CA 1
ATOM 745 C C . PRO A 1 93 ? 9.388 0.856 -9.465 1.00 67.25 93 PRO A C 1
ATOM 747 O O . PRO A 1 93 ? 10.208 -0.065 -9.435 1.00 67.25 93 PRO A O 1
ATOM 750 N N . ARG A 1 94 ? 8.839 1.286 -10.605 1.00 60.22 94 ARG A N 1
ATOM 751 C CA . ARG A 1 94 ? 9.352 0.816 -11.892 1.00 60.22 94 ARG A CA 1
ATOM 752 C C . ARG A 1 94 ? 10.819 1.227 -11.952 1.00 60.22 94 ARG A C 1
ATOM 754 O O . ARG A 1 94 ? 11.121 2.419 -11.921 1.00 60.22 94 ARG A O 1
ATOM 761 N N . GLY A 1 95 ? 11.722 0.249 -11.994 1.00 52.94 95 GLY A N 1
ATOM 762 C CA . GLY A 1 95 ? 13.103 0.525 -12.359 1.00 52.94 95 GLY A CA 1
ATOM 763 C C . GLY A 1 95 ? 13.114 1.217 -13.720 1.00 52.94 95 GLY A C 1
ATOM 764 O O . GLY A 1 95 ? 12.248 0.964 -14.555 1.00 52.94 95 GLY A O 1
ATOM 765 N N . THR A 1 96 ? 14.101 2.069 -13.974 1.00 48.62 96 THR A N 1
ATOM 766 C CA . THR A 1 96 ? 14.333 2.651 -15.309 1.00 48.62 96 THR A CA 1
ATOM 767 C C . THR A 1 96 ? 14.696 1.596 -16.364 1.00 48.62 96 THR A C 1
ATOM 769 O O . THR A 1 96 ? 14.873 1.931 -17.530 1.00 48.62 96 THR A O 1
ATOM 772 N N . GLY A 1 97 ? 14.787 0.319 -15.978 1.00 45.38 97 GLY A N 1
ATOM 773 C CA . GLY A 1 97 ? 14.853 -0.810 -16.891 1.00 45.38 97 GLY A CA 1
ATOM 774 C C . GLY A 1 97 ? 13.552 -0.934 -17.671 1.00 45.38 97 GLY A C 1
ATOM 775 O O . GLY A 1 97 ? 12.529 -1.381 -17.150 1.00 45.38 97 GLY A O 1
ATOM 776 N N . GLN A 1 98 ? 13.608 -0.542 -18.936 1.00 45.88 98 GLN A N 1
ATOM 777 C CA . GLN A 1 98 ? 12.581 -0.805 -19.927 1.00 45.88 98 GLN A CA 1
ATOM 778 C C . GLN A 1 98 ? 12.525 -2.319 -20.179 1.00 45.88 98 GLN A C 1
ATOM 780 O O . GLN A 1 98 ? 13.153 -2.839 -21.091 1.00 45.88 98 GLN A O 1
ATOM 785 N N . PHE A 1 99 ? 11.813 -3.058 -19.329 1.00 45.69 99 PHE A N 1
ATOM 786 C CA . PHE A 1 99 ? 11.485 -4.450 -19.612 1.00 45.69 99 PHE A CA 1
ATOM 787 C C . PHE A 1 99 ? 10.248 -4.481 -20.505 1.00 45.69 99 PHE A C 1
ATOM 789 O O . PHE A 1 99 ? 9.131 -4.196 -20.073 1.00 45.69 99 PHE A O 1
ATOM 796 N N . GLY A 1 100 ? 10.487 -4.788 -21.776 1.00 58.06 100 GLY A N 1
ATOM 797 C CA . GLY A 1 100 ? 9.487 -4.906 -22.828 1.00 58.06 100 GLY A CA 1
ATOM 798 C C . GLY A 1 100 ? 10.129 -4.596 -24.174 1.00 58.06 100 GLY A C 1
ATOM 799 O O . GLY A 1 100 ? 11.022 -3.762 -24.254 1.00 58.06 100 GLY A O 1
ATOM 800 N N . THR A 1 101 ? 9.666 -5.228 -25.250 1.00 60.19 101 THR A N 1
ATOM 801 C CA . THR A 1 101 ? 10.183 -4.972 -26.605 1.00 60.19 101 THR A CA 1
ATOM 802 C C . THR A 1 101 ? 9.906 -3.549 -27.090 1.00 60.19 101 THR A C 1
ATOM 804 O O . THR A 1 101 ? 10.415 -3.165 -28.128 1.00 60.19 101 THR A O 1
ATOM 807 N N . GLY A 1 102 ? 9.130 -2.743 -26.357 1.00 74.12 102 GLY A N 1
ATOM 808 C CA . GLY A 1 102 ? 8.754 -1.401 -26.787 1.00 74.12 102 GLY A CA 1
ATOM 809 C C . GLY A 1 102 ? 7.636 -1.411 -27.823 1.00 74.12 102 GLY A C 1
ATOM 810 O O . GLY A 1 102 ? 7.626 -0.601 -28.738 1.00 74.12 102 GLY A O 1
ATOM 811 N N . VAL A 1 103 ? 6.679 -2.324 -27.679 1.00 78.69 103 VAL A N 1
ATOM 812 C CA . VAL A 1 103 ? 5.446 -2.340 -28.470 1.00 78.69 103 VAL A CA 1
ATOM 813 C C . VAL A 1 103 ? 4.237 -2.167 -27.561 1.00 78.69 103 VAL A C 1
ATOM 815 O O . VAL A 1 103 ? 4.216 -2.642 -26.424 1.00 78.69 103 VAL A O 1
ATOM 818 N N . ARG A 1 104 ? 3.206 -1.500 -28.070 1.00 76.81 104 ARG A N 1
ATOM 819 C CA . ARG A 1 104 ? 1.846 -1.542 -27.531 1.00 76.81 104 ARG A CA 1
ATOM 820 C C . ARG A 1 104 ? 1.053 -2.526 -28.378 1.00 76.81 104 ARG A C 1
ATOM 822 O O . ARG A 1 104 ? 1.064 -2.399 -29.600 1.00 76.81 104 ARG A O 1
ATOM 829 N N . THR A 1 105 ? 0.348 -3.456 -27.748 1.00 80.12 105 THR A N 1
ATOM 830 C CA . THR A 1 105 ? -0.445 -4.475 -28.444 1.00 80.12 105 THR A CA 1
ATOM 831 C C . THR A 1 105 ? -1.922 -4.393 -28.092 1.00 80.12 105 THR A C 1
ATOM 833 O O . THR A 1 105 ? -2.283 -3.968 -26.994 1.00 80.12 105 THR A O 1
ATOM 836 N N . TYR A 1 106 ? -2.771 -4.803 -29.032 1.00 81.50 106 TYR A N 1
ATOM 837 C CA . TYR A 1 106 ? -4.180 -5.124 -28.802 1.00 81.50 106 TYR A CA 1
ATOM 838 C C . TYR A 1 106 ? -4.481 -6.497 -29.389 1.00 81.50 106 TYR A C 1
ATOM 840 O O . TYR A 1 106 ? -3.852 -6.917 -30.357 1.00 81.50 106 TYR A O 1
ATOM 848 N N . LEU A 1 107 ? -5.458 -7.183 -28.803 1.00 81.75 107 LEU A N 1
ATOM 849 C CA . LEU A 1 107 ? -5.991 -8.413 -29.369 1.00 81.75 107 LEU A CA 1
ATOM 850 C C . LEU A 1 107 ? -7.033 -8.066 -30.437 1.00 81.75 107 LEU A C 1
ATOM 852 O O . LEU A 1 107 ? -8.032 -7.418 -30.125 1.00 81.75 107 LEU A O 1
ATOM 856 N N . ILE A 1 108 ? -6.792 -8.497 -31.674 1.00 81.06 108 ILE A N 1
ATOM 857 C CA . ILE A 1 108 ? -7.719 -8.385 -32.809 1.00 81.06 108 ILE A CA 1
ATOM 858 C C . ILE A 1 108 ? -7.851 -9.791 -33.394 1.00 81.06 108 ILE A C 1
ATOM 860 O O . ILE A 1 108 ? -6.842 -10.418 -33.700 1.00 81.06 108 ILE A O 1
ATOM 864 N N . ASP A 1 109 ? -9.073 -10.324 -33.454 1.00 81.56 109 ASP A N 1
ATOM 865 C CA . ASP A 1 109 ? -9.365 -11.685 -33.940 1.00 81.56 109 ASP A CA 1
ATOM 866 C C . ASP A 1 109 ? -8.531 -12.800 -33.271 1.00 81.56 109 ASP A C 1
ATOM 868 O O . ASP A 1 109 ? -8.174 -13.805 -33.879 1.00 81.56 109 ASP A O 1
ATOM 872 N N . GLY A 1 110 ? -8.211 -12.622 -31.984 1.00 78.56 110 GLY A N 1
ATOM 873 C CA . GLY A 1 110 ? -7.410 -13.572 -31.202 1.00 78.56 110 GLY A CA 1
ATOM 874 C C . GLY A 1 110 ? -5.895 -13.450 -31.401 1.00 78.56 110 GLY A C 1
ATOM 875 O O . GLY A 1 110 ? -5.144 -14.160 -30.738 1.00 78.56 110 GLY A O 1
ATOM 876 N N . GLN A 1 111 ? -5.437 -12.526 -32.245 1.00 77.62 111 GLN A N 1
ATOM 877 C CA . GLN A 1 111 ? -4.022 -12.271 -32.502 1.00 77.62 111 GLN A CA 1
ATOM 878 C C . GLN A 1 111 ? -3.552 -11.013 -31.766 1.00 77.62 111 GLN A C 1
ATOM 880 O O . GLN A 1 111 ? -4.247 -9.996 -31.731 1.00 77.62 111 GLN A O 1
ATOM 885 N N . ALA A 1 112 ? -2.358 -11.066 -31.172 1.00 81.19 112 ALA A N 1
ATOM 886 C CA . ALA A 1 112 ? -1.732 -9.900 -30.560 1.00 81.19 112 ALA A CA 1
ATOM 887 C C . ALA A 1 112 ? -1.103 -9.023 -31.650 1.00 81.19 112 ALA A C 1
ATOM 889 O O . ALA A 1 112 ? -0.020 -9.317 -32.150 1.00 81.19 112 ALA A O 1
ATOM 890 N N . VAL A 1 113 ? -1.785 -7.937 -32.004 1.00 83.94 113 VAL A N 1
ATOM 891 C CA . VAL A 1 113 ? -1.359 -6.992 -33.041 1.00 83.94 113 VAL A CA 1
ATOM 892 C C . VAL A 1 113 ? -0.662 -5.799 -32.400 1.00 83.94 113 VAL A C 1
ATOM 894 O O . VAL A 1 113 ? -1.171 -5.207 -31.444 1.00 83.94 113 VAL A O 1
ATOM 897 N N . VAL A 1 114 ? 0.493 -5.414 -32.934 1.00 85.81 114 VAL A N 1
ATOM 898 C CA . VAL A 1 114 ? 1.208 -4.190 -32.575 1.00 85.81 114 VAL A CA 1
ATOM 899 C C . VAL A 1 114 ? 0.399 -2.993 -33.065 1.00 85.81 114 VAL A C 1
ATOM 901 O O . VAL A 1 114 ? 0.228 -2.781 -34.257 1.00 85.81 114 VAL A O 1
ATOM 904 N N . VAL A 1 115 ? -0.081 -2.163 -32.150 1.00 85.06 115 VAL A N 1
ATOM 905 C CA . VAL A 1 115 ? -0.833 -0.938 -32.475 1.00 85.06 115 VAL A CA 1
ATOM 906 C C . VAL A 1 115 ? -0.007 0.330 -32.286 1.00 85.06 115 VAL A C 1
ATOM 908 O O . VAL A 1 115 ? -0.469 1.432 -32.567 1.00 85.06 115 VAL A O 1
ATOM 911 N N . GLY A 1 116 ? 1.192 0.199 -31.721 1.00 81.06 116 GLY A N 1
ATOM 912 C CA . GLY A 1 116 ? 2.034 1.334 -31.394 1.00 81.06 116 GLY A CA 1
ATOM 913 C C . GLY A 1 116 ? 3.461 0.906 -31.121 1.00 81.06 116 GLY A C 1
ATOM 914 O O . GLY A 1 116 ? 3.700 -0.076 -30.421 1.00 81.06 116 GLY A O 1
ATOM 915 N N . VAL A 1 117 ? 4.397 1.683 -31.648 1.00 84.44 117 VAL A N 1
ATOM 916 C CA . VAL A 1 117 ? 5.833 1.510 -31.445 1.00 84.44 117 VAL A CA 1
ATOM 917 C C . VAL A 1 117 ? 6.369 2.868 -30.994 1.00 84.44 117 VAL A C 1
ATOM 919 O O . VAL A 1 117 ? 6.464 3.772 -31.823 1.00 84.44 117 VAL A O 1
ATOM 922 N N . PRO A 1 118 ? 6.617 3.082 -29.688 1.00 81.12 118 PRO A N 1
ATOM 923 C CA . PRO A 1 118 ? 7.170 4.336 -29.195 1.00 81.12 118 PRO A CA 1
ATOM 924 C C . PRO A 1 118 ? 8.525 4.640 -29.842 1.00 81.12 118 PRO A C 1
ATOM 926 O O . PRO A 1 118 ? 9.335 3.733 -30.059 1.00 81.12 118 PRO A O 1
ATOM 929 N N . GLU A 1 119 ? 8.780 5.916 -30.122 1.00 73.31 119 GLU A N 1
ATOM 930 C CA . GLU A 1 119 ? 10.071 6.367 -30.644 1.00 73.31 119 GLU A CA 1
ATOM 931 C C . GLU A 1 119 ? 11.199 6.118 -29.629 1.00 73.31 119 GLU A C 1
ATOM 933 O O . GLU A 1 119 ? 11.012 6.266 -28.421 1.00 73.31 119 GLU A O 1
ATOM 938 N N . GLY A 1 120 ? 12.368 5.709 -30.123 1.00 74.81 120 GLY A N 1
ATOM 939 C CA . GLY A 1 120 ? 13.536 5.349 -29.318 1.00 74.81 120 GLY A CA 1
ATOM 940 C C . GLY A 1 120 ? 13.469 3.963 -28.669 1.00 74.81 120 GLY A C 1
ATOM 941 O O . GLY A 1 120 ? 14.314 3.653 -27.836 1.00 74.81 120 GLY A O 1
ATOM 942 N N . SER A 1 121 ? 12.479 3.132 -29.013 1.00 78.25 121 SER A N 1
ATOM 943 C CA . SER A 1 121 ? 12.338 1.781 -28.460 1.00 78.25 121 SER A CA 1
ATOM 944 C C . SER A 1 121 ? 13.151 0.715 -29.203 1.00 78.25 121 SER A C 1
ATOM 946 O O . SER A 1 121 ? 13.432 0.844 -30.395 1.00 78.25 121 SER A O 1
ATOM 948 N N . ASP A 1 122 ? 13.446 -0.399 -28.525 1.00 77.19 122 ASP A N 1
ATOM 949 C CA . ASP A 1 122 ? 14.081 -1.579 -29.134 1.00 77.19 122 ASP A CA 1
ATOM 950 C C . ASP A 1 122 ? 13.277 -2.133 -30.320 1.00 77.19 122 ASP A C 1
ATOM 952 O O . ASP A 1 122 ? 13.853 -2.553 -31.323 1.00 77.19 122 ASP A O 1
ATOM 956 N N . ALA A 1 123 ? 11.945 -2.104 -30.240 1.00 80.69 123 ALA A N 1
ATOM 957 C CA . ALA A 1 123 ? 11.053 -2.463 -31.338 1.00 80.69 123 ALA A CA 1
ATOM 958 C C . ALA A 1 123 ? 11.258 -1.564 -32.554 1.00 80.69 123 ALA A C 1
ATOM 960 O O . ALA A 1 123 ? 11.372 -2.078 -33.666 1.00 80.69 123 ALA A O 1
ATOM 961 N N . GLN A 1 124 ? 11.362 -0.247 -32.350 1.00 80.62 124 GLN A N 1
ATO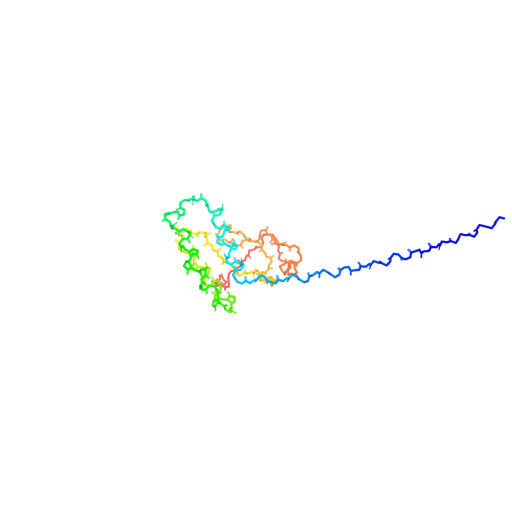M 962 C CA . GLN A 1 124 ? 11.660 0.680 -33.439 1.00 80.62 124 GLN A CA 1
ATOM 963 C C . GLN A 1 124 ? 13.045 0.399 -34.033 1.00 80.62 124 GLN A C 1
ATOM 965 O O . GLN A 1 124 ? 13.182 0.329 -35.253 1.00 80.62 124 GLN A O 1
ATOM 970 N N . ALA A 1 125 ? 14.055 0.174 -33.186 1.00 81.75 125 ALA A N 1
ATOM 971 C CA . ALA A 1 125 ? 15.414 -0.151 -33.621 1.00 81.75 125 ALA A CA 1
ATOM 972 C C . ALA A 1 125 ? 15.482 -1.461 -34.426 1.00 81.75 125 ALA A C 1
ATOM 974 O O . ALA A 1 125 ? 16.318 -1.600 -35.318 1.00 81.75 125 ALA A O 1
ATOM 975 N N . LYS A 1 126 ? 14.582 -2.409 -34.142 1.00 84.06 126 LYS A N 1
ATOM 976 C CA . LYS A 1 126 ? 14.436 -3.677 -34.872 1.00 84.06 126 LYS A CA 1
ATOM 977 C C . LYS A 1 126 ? 13.438 -3.619 -36.031 1.00 84.06 126 LYS A 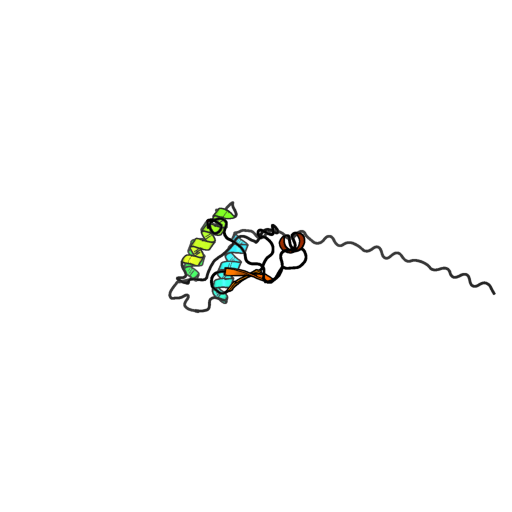C 1
ATOM 979 O O . LYS A 1 126 ? 13.205 -4.639 -36.671 1.00 84.06 126 LYS A O 1
ATOM 984 N N . GLY A 1 127 ? 12.876 -2.446 -36.324 1.00 84.12 127 GLY A N 1
ATOM 985 C CA . GLY A 1 127 ? 11.985 -2.235 -37.463 1.00 84.12 127 GLY A CA 1
ATOM 986 C C . GLY A 1 127 ? 10.584 -2.827 -37.304 1.00 84.12 127 GLY A C 1
ATOM 987 O O . GLY A 1 127 ? 9.899 -2.992 -38.312 1.00 84.12 127 GLY A O 1
ATOM 988 N N . ILE A 1 128 ? 10.151 -3.130 -36.076 1.00 86.62 128 ILE A N 1
ATOM 989 C CA . ILE A 1 128 ? 8.769 -3.534 -35.792 1.00 86.62 128 ILE A CA 1
ATOM 990 C C . ILE A 1 128 ? 7.845 -2.351 -36.095 1.00 86.62 128 ILE A C 1
ATOM 992 O O . ILE A 1 128 ? 8.149 -1.203 -35.752 1.00 86.62 128 ILE A O 1
ATOM 996 N N . ARG A 1 129 ? 6.713 -2.625 -36.741 1.00 85.06 129 ARG A N 1
ATOM 997 C CA . ARG A 1 129 ? 5.746 -1.623 -37.192 1.00 85.06 129 ARG A CA 1
ATOM 998 C C . ARG A 1 129 ? 4.363 -1.867 -36.607 1.00 85.06 129 ARG A C 1
ATOM 1000 O O . ARG A 1 129 ? 3.999 -2.962 -36.190 1.00 85.06 129 ARG A O 1
ATOM 1007 N N . ILE A 1 130 ? 3.572 -0.797 -36.600 1.00 85.12 130 ILE A N 1
ATOM 1008 C CA . ILE A 1 130 ? 2.134 -0.884 -36.349 1.00 85.12 130 ILE A CA 1
ATOM 1009 C C . ILE A 1 130 ? 1.520 -1.804 -37.411 1.00 85.12 130 ILE A C 1
ATOM 1011 O O . ILE A 1 130 ? 1.749 -1.605 -38.603 1.00 85.12 130 ILE A O 1
ATOM 1015 N N . GLY A 1 131 ? 0.749 -2.790 -36.964 1.00 81.56 131 GLY A N 1
ATOM 1016 C CA . GLY A 1 131 ? 0.148 -3.841 -37.778 1.00 81.56 131 GLY A CA 1
ATOM 1017 C C . GLY A 1 131 ? 0.861 -5.191 -37.687 1.00 81.56 131 GLY A C 1
ATOM 1018 O O . GLY A 1 131 ? 0.260 -6.191 -38.070 1.00 81.56 131 GLY A O 1
ATOM 1019 N N . ASP A 1 132 ? 2.087 -5.255 -37.157 1.00 86.38 132 ASP A N 1
ATOM 1020 C CA . ASP A 1 132 ? 2.795 -6.529 -36.997 1.00 86.38 132 ASP A CA 1
ATOM 1021 C C . ASP A 1 132 ? 2.076 -7.432 -35.981 1.00 86.38 132 ASP A C 1
ATOM 1023 O O . ASP A 1 132 ? 1.572 -6.963 -34.959 1.00 86.38 132 ASP A O 1
ATOM 1027 N N . ILE A 1 133 ? 2.043 -8.738 -36.245 1.00 82.94 133 ILE A N 1
ATOM 1028 C CA . ILE A 1 133 ? 1.453 -9.735 -35.344 1.00 82.94 133 ILE A CA 1
ATOM 1029 C C . ILE A 1 133 ? 2.569 -10.369 -34.514 1.00 82.94 133 ILE A C 1
ATOM 1031 O O . ILE A 1 133 ? 3.578 -10.821 -35.054 1.00 82.94 133 ILE A O 1
ATOM 1035 N N . LEU A 1 134 ? 2.379 -10.428 -33.197 1.00 79.06 134 LEU A N 1
ATOM 1036 C CA . LEU A 1 134 ? 3.239 -11.208 -32.316 1.00 79.06 134 LEU A CA 1
ATOM 1037 C C . LEU A 1 134 ? 2.836 -12.680 -32.393 1.00 79.06 134 LEU A C 1
ATOM 1039 O O . LEU A 1 134 ? 1.750 -13.053 -31.951 1.00 79.06 134 LEU A O 1
ATOM 1043 N N . LEU A 1 135 ? 3.729 -13.499 -32.944 1.00 79.25 135 LEU A N 1
ATOM 1044 C CA . LEU A 1 135 ? 3.593 -14.952 -32.970 1.00 79.25 135 LEU A CA 1
ATOM 1045 C C . LEU A 1 135 ? 4.033 -15.533 -31.626 1.00 79.25 135 LEU A C 1
ATOM 1047 O O . LEU A 1 135 ? 5.027 -15.082 -31.044 1.00 79.25 135 LEU A O 1
ATOM 1051 N N . ASN A 1 136 ? 3.303 -16.527 -31.126 1.00 68.31 136 ASN A N 1
ATOM 1052 C CA . ASN A 1 136 ? 3.744 -17.294 -29.974 1.00 68.31 136 ASN A CA 1
ATOM 1053 C C . ASN A 1 136 ? 4.593 -18.488 -30.473 1.00 68.31 136 ASN A C 1
ATOM 1055 O O . ASN A 1 136 ? 4.238 -19.121 -31.466 1.00 68.31 136 ASN A O 1
ATOM 1059 N N . PRO A 1 137 ? 5.732 -18.820 -29.830 1.00 59.84 137 PRO A N 1
ATOM 1060 C CA . PRO A 1 137 ? 6.678 -19.815 -30.356 1.00 59.84 137 PRO A CA 1
ATOM 1061 C C . PRO A 1 137 ? 6.124 -21.244 -30.514 1.00 59.84 137 PRO A C 1
ATOM 1063 O O . PRO A 1 137 ? 6.811 -22.107 -31.050 1.00 59.84 137 PRO A O 1
ATOM 1066 N N . GLY A 1 138 ? 4.917 -21.525 -30.006 1.00 57.03 138 GLY A N 1
ATOM 1067 C CA . GLY A 1 138 ? 4.236 -22.815 -30.155 1.00 57.03 138 GLY A CA 1
ATOM 1068 C C . GLY A 1 138 ? 3.342 -22.920 -31.395 1.00 57.03 138 GLY A C 1
ATOM 1069 O O . GLY A 1 138 ? 2.878 -24.012 -31.717 1.00 57.03 138 GLY A O 1
ATOM 1070 N N . ASP A 1 139 ? 3.113 -21.811 -32.095 1.00 61.47 139 ASP A N 1
ATOM 1071 C CA . ASP A 1 139 ? 2.099 -21.693 -33.147 1.00 61.47 139 ASP A CA 1
ATOM 1072 C C . ASP A 1 139 ? 2.666 -22.056 -34.537 1.00 61.47 139 ASP A C 1
ATOM 1074 O O . ASP A 1 139 ? 1.938 -22.108 -35.524 1.00 61.47 139 ASP A O 1
ATOM 1078 N N . GLU A 1 140 ? 3.974 -22.321 -34.613 1.00 58.66 140 GLU A N 1
ATOM 1079 C CA . GLU A 1 140 ? 4.737 -22.581 -35.844 1.00 58.66 140 GLU A CA 1
ATOM 1080 C C . GLU A 1 140 ? 4.766 -24.070 -36.247 1.00 58.66 140 GLU A C 1
ATOM 1082 O O . GLU A 1 140 ? 5.525 -24.469 -37.128 1.00 58.66 140 GLU A O 1
ATOM 1087 N N . SER A 1 141 ? 3.951 -24.916 -35.609 1.00 53.22 141 SER A N 1
ATOM 1088 C CA . SER A 1 141 ? 3.848 -26.345 -35.935 1.00 53.22 141 SER A CA 1
ATOM 1089 C C . SER A 1 141 ? 2.640 -26.633 -36.833 1.00 53.22 141 SER A C 1
ATOM 1091 O O . SER A 1 141 ? 1.586 -27.073 -36.373 1.00 53.22 141 SER A O 1
ATOM 1093 N N . GLY A 1 142 ? 2.823 -26.377 -38.130 1.00 46.84 142 GLY A N 1
ATOM 1094 C CA . GLY A 1 142 ? 1.956 -26.819 -39.227 1.00 46.84 142 GLY A CA 1
ATOM 1095 C C . GLY A 1 142 ? 2.782 -27.397 -40.364 1.00 46.84 142 GLY A C 1
ATOM 1096 O O . GLY A 1 142 ? 3.684 -26.674 -40.837 1.00 46.84 142 GLY A O 1
#

pLDDT: mean 79.78, std 16.6, range [35.53, 98.06]